Protein AF-E9HSK2-F1 (afdb_monomer_lite)

pLDDT: mean 81.91, std 17.09, range [41.12, 97.5]

Organism: Daphnia pulex (NCBI:txid6669)

Sequence (121 aa):
MYHSILSYLTPFEQTLFKGLDQLEIIINYKFNNQLILLEASTHGTFHNPLCSSYEKLEYLGEIKLEQIDFEPTGIRYEQMSVQIKIPRELEDFFEALAGAVFVDSGCSYETIWRVFSPFQS

Radius of gyration: 15.77 Å; chains: 1; bounding box: 28×33×50 Å

Foldseek 3Di:
DCPVVLVVDDPVVVVLVVVLVVVCVVLVHDFPDVQLSVQLVADCVDDDPSHHHQQVQLVQLVVLVVVLVVPDPPDDCPPPDPPPPDPVVVSSSLSSVLSSQCVRVVNDSVSSCSRCVVVPD

Structure (mmCIF, N/CA/C/O backbone):
data_AF-E9HSK2-F1
#
_entry.id   AF-E9HSK2-F1
#
loop_
_atom_site.group_PDB
_atom_site.id
_atom_site.type_symbol
_atom_site.label_atom_id
_atom_site.label_alt_id
_atom_site.label_comp_id
_atom_site.label_asym_id
_atom_site.label_entity_id
_atom_site.label_seq_id
_atom_site.pdbx_PDB_ins_code
_atom_site.Cartn_x
_atom_site.Cartn_y
_atom_site.Cartn_z
_atom_site.occupancy
_atom_site.B_iso_or_equiv
_atom_site.auth_seq_id
_atom_site.auth_comp_id
_atom_site.auth_asym_id
_atom_site.auth_atom_id
_atom_site.pdbx_PDB_model_num
ATOM 1 N N . MET A 1 1 ? -13.287 6.360 -13.017 1.00 46.69 1 MET A N 1
ATOM 2 C CA . MET A 1 1 ? -12.395 7.385 -13.606 1.00 46.69 1 MET A CA 1
ATOM 3 C C . MET A 1 1 ? -11.165 6.777 -14.304 1.00 46.69 1 MET A C 1
ATOM 5 O O . MET A 1 1 ? -10.670 7.394 -15.231 1.00 46.69 1 MET A O 1
ATOM 9 N N . TYR A 1 2 ? -10.735 5.548 -13.969 1.00 52.72 2 TYR A N 1
ATOM 10 C CA . TYR A 1 2 ? -9.580 4.880 -14.605 1.00 52.72 2 TYR A CA 1
ATOM 11 C C . TYR A 1 2 ? -9.858 4.191 -15.955 1.00 52.72 2 TYR A C 1
ATOM 13 O O . TYR A 1 2 ? -8.957 4.112 -16.784 1.00 52.72 2 TYR A O 1
ATOM 21 N N . HIS A 1 3 ? -11.097 3.761 -16.240 1.00 52.34 3 HIS A N 1
ATOM 22 C CA . HIS A 1 3 ? -11.423 3.041 -17.487 1.00 52.34 3 HIS A CA 1
ATOM 23 C C . HIS A 1 3 ? -11.043 3.785 -18.777 1.00 52.34 3 HIS A C 1
ATOM 25 O O . HIS A 1 3 ? -10.652 3.144 -19.748 1.00 52.34 3 HIS A O 1
ATOM 31 N N . SER A 1 4 ? -11.108 5.119 -18.791 1.00 60.97 4 SER A N 1
ATOM 32 C CA . SER A 1 4 ? -10.726 5.914 -19.964 1.00 60.97 4 SER A CA 1
ATOM 33 C C . SER A 1 4 ? -9.213 5.913 -20.203 1.00 60.97 4 SER A C 1
ATOM 35 O O . SER A 1 4 ? -8.776 5.943 -21.348 1.00 60.97 4 SER A O 1
ATOM 37 N N . ILE A 1 5 ? -8.417 5.844 -19.132 1.00 63.31 5 ILE A N 1
ATOM 38 C CA . ILE A 1 5 ? -6.952 5.931 -19.175 1.00 63.31 5 ILE A CA 1
ATOM 39 C C . ILE A 1 5 ? -6.347 4.572 -19.552 1.00 63.31 5 ILE A C 1
ATOM 41 O O . ILE A 1 5 ? -5.391 4.530 -20.318 1.00 63.31 5 ILE A O 1
ATOM 45 N N . LEU A 1 6 ? -6.964 3.462 -19.119 1.00 65.06 6 LEU A N 1
ATOM 46 C CA . LEU A 1 6 ? -6.519 2.097 -19.443 1.00 65.06 6 LEU A CA 1
ATOM 47 C C . LEU A 1 6 ? -6.393 1.842 -20.955 1.00 65.06 6 LEU A C 1
ATOM 49 O O . LEU A 1 6 ? -5.523 1.083 -21.370 1.00 65.06 6 LEU A O 1
ATOM 53 N N . SER A 1 7 ? -7.220 2.494 -21.780 1.00 70.94 7 SER A N 1
ATOM 54 C CA . SER A 1 7 ? -7.153 2.363 -23.244 1.00 70.94 7 SER A CA 1
ATOM 55 C C . SER A 1 7 ? -5.867 2.926 -23.866 1.00 70.94 7 SER A C 1
ATOM 57 O O . SER A 1 7 ? -5.498 2.518 -24.964 1.00 70.94 7 SER A O 1
ATOM 59 N N . TYR A 1 8 ? -5.175 3.823 -23.158 1.00 76.94 8 TYR A N 1
ATOM 60 C CA . TYR A 1 8 ? -3.913 4.433 -23.584 1.00 76.94 8 TYR A CA 1
ATOM 61 C C . TYR A 1 8 ? -2.682 3.734 -22.996 1.00 76.94 8 TYR A C 1
ATOM 63 O O . TYR A 1 8 ? -1.560 4.072 -23.364 1.00 76.94 8 TYR A O 1
ATOM 71 N N . LEU A 1 9 ? -2.886 2.774 -22.091 1.00 80.75 9 LEU A N 1
ATOM 72 C CA . LEU A 1 9 ? -1.811 2.021 -21.459 1.00 80.75 9 LEU A CA 1
ATOM 73 C C . LEU A 1 9 ? -1.361 0.852 -22.330 1.00 80.75 9 LEU A C 1
ATOM 75 O O . LEU A 1 9 ? -2.153 0.212 -23.030 1.00 80.75 9 LEU A O 1
ATOM 79 N N . THR A 1 10 ? -0.080 0.524 -22.221 1.00 86.38 10 THR A N 1
ATOM 80 C CA . THR A 1 10 ? 0.498 -0.681 -22.810 1.00 86.38 10 THR A CA 1
ATOM 81 C C . THR A 1 10 ? -0.158 -1.943 -22.222 1.00 86.38 10 THR A C 1
ATOM 83 O O . THR A 1 10 ? -0.630 -1.933 -21.081 1.00 86.38 10 THR A O 1
ATOM 86 N N . PRO A 1 11 ? -0.165 -3.079 -22.947 1.00 86.00 11 PRO A N 1
ATOM 87 C CA . PRO A 1 11 ? -0.707 -4.337 -22.419 1.00 86.00 11 PRO A CA 1
ATOM 88 C C . PRO A 1 11 ? -0.056 -4.786 -21.100 1.00 86.00 11 PRO A C 1
ATOM 90 O O . PRO A 1 11 ? -0.707 -5.409 -20.258 1.00 86.00 11 PRO A O 1
ATOM 93 N N . PHE A 1 12 ? 1.224 -4.452 -20.911 1.00 84.44 12 PHE A N 1
ATOM 94 C CA . PHE A 1 12 ? 1.945 -4.715 -19.670 1.00 84.44 12 PHE A CA 1
ATOM 95 C C . PHE A 1 12 ? 1.365 -3.905 -18.503 1.00 84.44 12 PHE A C 1
ATOM 97 O O . PHE A 1 12 ? 0.996 -4.483 -17.485 1.00 84.44 12 PHE A O 1
ATOM 104 N N . GLU A 1 13 ? 1.199 -2.592 -18.672 1.00 85.06 13 GLU A N 1
ATOM 105 C CA . GLU A 1 13 ? 0.612 -1.720 -17.648 1.00 85.06 13 GLU A CA 1
ATOM 106 C C . GLU A 1 13 ? -0.831 -2.127 -17.321 1.00 85.06 13 GLU A C 1
ATOM 108 O O . GLU A 1 13 ? -1.202 -2.195 -16.155 1.00 85.06 13 GLU A O 1
ATOM 113 N N . GLN A 1 14 ? -1.640 -2.501 -18.317 1.00 84.81 14 GLN A N 1
ATOM 114 C CA . GLN A 1 14 ? -2.992 -3.023 -18.065 1.00 84.81 14 GLN A CA 1
ATOM 115 C C . GLN A 1 14 ? -2.973 -4.289 -17.192 1.00 84.81 14 GLN A C 1
ATOM 117 O O . GLN A 1 14 ? -3.810 -4.451 -16.302 1.00 84.81 14 GLN A O 1
ATOM 122 N N . THR A 1 15 ? -2.008 -5.183 -17.427 1.00 85.88 15 THR A N 1
ATOM 123 C CA . THR A 1 15 ? -1.829 -6.398 -16.618 1.00 85.88 15 THR A CA 1
ATOM 124 C C . THR A 1 15 ? -1.400 -6.054 -15.193 1.00 85.88 15 THR A C 1
ATOM 126 O O . THR A 1 15 ? -1.901 -6.659 -14.246 1.00 85.88 15 THR A O 1
ATOM 129 N N . LEU A 1 16 ? -0.533 -5.052 -15.038 1.00 85.38 16 LEU A N 1
ATOM 130 C CA . LEU A 1 16 ? -0.087 -4.541 -13.745 1.00 85.38 16 LEU A CA 1
ATOM 131 C C . LEU A 1 16 ? -1.271 -4.025 -12.917 1.00 85.38 16 LEU A C 1
ATOM 133 O O . LEU A 1 16 ? -1.480 -4.497 -11.803 1.00 85.38 16 LEU A O 1
ATOM 137 N N . PHE A 1 17 ? -2.113 -3.156 -13.489 1.00 87.81 17 PHE A N 1
ATOM 138 C CA . PHE A 1 17 ? -3.302 -2.629 -12.805 1.00 87.81 17 PHE A CA 1
ATOM 139 C C . PHE A 1 17 ? -4.312 -3.720 -12.434 1.00 87.81 17 PHE A C 1
ATOM 141 O O . PHE A 1 17 ? -4.900 -3.663 -11.358 1.00 87.81 17 PHE A O 1
ATOM 148 N N . LYS A 1 18 ? -4.454 -4.768 -13.254 1.00 88.75 18 LYS A N 1
ATOM 149 C CA . LYS A 1 18 ? -5.281 -5.929 -12.897 1.00 88.75 18 LYS A CA 1
ATOM 150 C C . LYS A 1 18 ? -4.750 -6.666 -11.659 1.00 88.75 18 LYS A C 1
ATOM 152 O O . LYS A 1 18 ? -5.543 -7.172 -10.870 1.00 88.75 18 LYS A O 1
ATOM 157 N N . GLY A 1 19 ? -3.428 -6.747 -11.493 1.00 90.44 19 GLY A N 1
ATOM 158 C CA . GLY A 1 19 ? -2.804 -7.291 -10.283 1.00 90.44 19 GLY A CA 1
ATOM 159 C C . GLY A 1 19 ? -3.068 -6.418 -9.054 1.00 90.44 19 GLY A C 1
ATOM 160 O O . GLY A 1 19 ? -3.386 -6.938 -7.988 1.00 90.44 19 GLY A O 1
ATOM 161 N N . LEU A 1 20 ? -3.029 -5.093 -9.215 1.00 92.69 20 LEU A N 1
ATOM 162 C CA . LEU A 1 20 ? -3.357 -4.160 -8.132 1.00 92.69 20 LEU A CA 1
ATOM 163 C C . LEU A 1 20 ? -4.823 -4.275 -7.698 1.00 92.69 20 LEU A C 1
ATOM 165 O O . LEU A 1 20 ? -5.097 -4.293 -6.502 1.00 92.69 20 LEU A O 1
ATOM 169 N N . ASP A 1 21 ? -5.753 -4.444 -8.643 1.00 93.38 21 ASP A N 1
ATOM 170 C CA . ASP A 1 21 ? -7.165 -4.676 -8.317 1.00 93.38 21 ASP A CA 1
ATOM 171 C C . ASP A 1 21 ? -7.349 -5.946 -7.459 1.00 93.38 21 ASP A C 1
ATOM 173 O O . ASP A 1 21 ? -8.203 -5.984 -6.574 1.00 93.38 21 ASP A O 1
ATOM 177 N N . GLN A 1 22 ? -6.543 -6.994 -7.684 1.00 93.50 22 GLN A N 1
ATOM 178 C CA . GLN A 1 22 ? -6.556 -8.193 -6.835 1.00 93.50 22 GLN A CA 1
ATOM 179 C C . GLN A 1 22 ? -6.025 -7.902 -5.433 1.00 93.50 22 GLN A C 1
ATOM 181 O O . GLN A 1 22 ? -6.584 -8.398 -4.457 1.00 93.50 22 GLN A O 1
ATOM 186 N N . LEU A 1 23 ? -4.970 -7.094 -5.328 1.00 93.50 23 LEU A N 1
ATOM 187 C CA . LEU A 1 23 ? -4.394 -6.720 -4.044 1.00 93.50 23 LEU A CA 1
ATOM 188 C C . LEU A 1 23 ? -5.403 -5.940 -3.192 1.00 93.50 23 LEU A C 1
ATOM 190 O O . LEU A 1 23 ? -5.592 -6.290 -2.034 1.00 93.50 23 LEU A O 1
ATOM 194 N N . GLU A 1 24 ? -6.126 -4.980 -3.780 1.00 95.38 24 GLU A N 1
ATOM 195 C CA . GLU A 1 24 ? -7.211 -4.235 -3.115 1.00 95.38 24 GLU A CA 1
ATOM 196 C C . GLU A 1 24 ? -8.316 -5.148 -2.564 1.00 95.38 24 GLU A C 1
ATOM 198 O O . GLU A 1 24 ? -8.858 -4.895 -1.487 1.00 95.38 24 GLU A O 1
ATOM 203 N N . ILE A 1 25 ? -8.634 -6.231 -3.283 1.00 95.56 25 ILE A N 1
ATOM 204 C CA . ILE A 1 25 ? -9.588 -7.250 -2.826 1.00 95.56 25 ILE A CA 1
ATOM 205 C C . ILE A 1 25 ? -9.020 -8.022 -1.630 1.00 95.56 25 ILE A C 1
ATOM 207 O O . ILE A 1 25 ? -9.737 -8.230 -0.654 1.00 95.56 25 ILE A O 1
ATOM 211 N N . ILE A 1 26 ? -7.750 -8.435 -1.691 1.00 93.62 26 ILE A N 1
ATOM 212 C CA . ILE A 1 26 ? -7.090 -9.218 -0.633 1.00 93.62 26 ILE A CA 1
ATOM 213 C C . ILE A 1 26 ? -7.021 -8.428 0.675 1.00 93.62 26 ILE A C 1
ATOM 215 O O . ILE A 1 26 ? -7.365 -8.959 1.728 1.00 93.62 26 ILE A O 1
ATOM 219 N N . ILE A 1 27 ? -6.609 -7.162 0.610 1.00 93.38 27 ILE A N 1
ATOM 220 C CA . ILE A 1 27 ? -6.490 -6.295 1.793 1.00 93.38 27 ILE A CA 1
ATOM 221 C C . ILE A 1 27 ? -7.826 -5.641 2.183 1.00 93.38 27 ILE A C 1
ATOM 223 O O . ILE A 1 27 ? -7.898 -4.915 3.172 1.00 93.38 27 ILE A O 1
ATOM 227 N N . ASN A 1 28 ? -8.879 -5.868 1.388 1.00 95.31 28 ASN A N 1
ATOM 228 C CA . ASN A 1 28 ? -10.209 -5.288 1.555 1.00 95.31 28 ASN A CA 1
ATOM 229 C C . ASN A 1 28 ? -10.186 -3.750 1.714 1.00 95.31 28 ASN A C 1
ATOM 231 O O . ASN A 1 28 ? -10.867 -3.172 2.566 1.00 95.31 28 ASN A O 1
ATOM 235 N N . TYR A 1 29 ? -9.382 -3.081 0.884 1.00 96.44 29 TYR A N 1
ATOM 236 C CA . TYR A 1 29 ? -9.224 -1.627 0.862 1.00 96.44 29 TYR A CA 1
ATOM 237 C C . TYR A 1 29 ? -9.134 -1.130 -0.579 1.00 96.44 29 TYR A C 1
ATOM 239 O O . TYR A 1 29 ? -8.281 -1.577 -1.343 1.00 96.44 29 TYR A O 1
ATOM 247 N N . LYS A 1 30 ? -10.014 -0.191 -0.944 1.00 96.75 30 LYS A N 1
ATOM 248 C CA . LYS A 1 30 ? -10.003 0.462 -2.256 1.00 96.75 30 LYS A CA 1
ATOM 249 C C . LYS A 1 30 ? -9.237 1.776 -2.153 1.00 96.75 30 LYS A C 1
ATOM 251 O O . LYS A 1 30 ? -9.681 2.678 -1.446 1.00 96.75 30 LYS A O 1
ATOM 256 N N . PHE A 1 31 ? -8.137 1.884 -2.887 1.00 96.25 31 PHE A N 1
ATOM 257 C CA . PHE A 1 31 ? -7.337 3.096 -2.950 1.00 96.25 31 PHE A CA 1
ATOM 258 C C . PHE A 1 31 ? -8.068 4.194 -3.717 1.00 96.25 31 PHE A C 1
ATOM 260 O O . PHE A 1 31 ? -8.638 3.970 -4.792 1.00 96.25 31 PHE A O 1
ATOM 267 N N . ASN A 1 32 ? -7.990 5.412 -3.187 1.00 95.38 32 ASN A N 1
ATOM 268 C CA . ASN A 1 32 ? -8.417 6.612 -3.897 1.00 95.38 32 ASN A CA 1
ATOM 269 C C . ASN A 1 32 ? -7.456 6.927 -5.048 1.00 95.38 32 ASN A C 1
ATOM 271 O O . ASN A 1 32 ? -7.887 7.381 -6.111 1.00 95.38 32 ASN A O 1
ATOM 275 N N . ASN A 1 33 ? -6.162 6.659 -4.850 1.00 92.94 33 ASN A N 1
ATOM 276 C CA . ASN A 1 33 ? -5.119 6.830 -5.845 1.00 92.94 33 ASN A CA 1
ATOM 277 C C . ASN A 1 33 ? -4.342 5.526 -6.084 1.00 92.94 33 ASN A C 1
ATOM 279 O O . ASN A 1 33 ? -3.399 5.192 -5.366 1.00 92.94 33 ASN A O 1
ATOM 283 N N . GLN A 1 34 ? -4.683 4.832 -7.174 1.00 90.88 34 GLN A N 1
ATOM 284 C CA . GLN A 1 34 ? -4.019 3.581 -7.561 1.00 90.88 34 GLN A CA 1
ATOM 285 C C . GLN A 1 34 ? -2.512 3.725 -7.850 1.00 90.88 34 GLN A C 1
ATOM 287 O O . GLN A 1 34 ? -1.803 2.724 -7.806 1.00 90.88 34 GLN A O 1
ATOM 292 N N . LEU A 1 35 ? -1.994 4.935 -8.111 1.00 91.62 35 LEU A N 1
ATOM 293 C CA . LEU A 1 35 ? -0.549 5.133 -8.287 1.00 91.62 35 LEU A CA 1
ATOM 294 C C . LEU A 1 35 ? 0.229 4.959 -6.976 1.00 91.62 35 LEU A C 1
ATOM 296 O O . LEU A 1 35 ? 1.380 4.546 -7.023 1.00 91.62 35 LEU A O 1
ATOM 300 N N . ILE A 1 36 ? -0.398 5.215 -5.822 1.00 94.56 36 ILE A N 1
ATOM 301 C CA . ILE A 1 36 ? 0.231 5.002 -4.508 1.00 94.56 36 ILE A CA 1
ATOM 302 C C . ILE A 1 36 ? 0.370 3.500 -4.241 1.00 94.56 36 ILE A C 1
ATOM 304 O O . ILE A 1 36 ? 1.421 3.034 -3.812 1.00 94.56 36 ILE A O 1
ATOM 308 N N . LEU A 1 37 ? -0.671 2.725 -4.561 1.00 95.75 37 LEU A N 1
ATOM 309 C CA . LEU A 1 37 ? -0.619 1.266 -4.480 1.00 95.75 37 LEU A CA 1
ATOM 310 C C . LEU A 1 37 ? 0.415 0.680 -5.453 1.00 95.75 37 LEU A C 1
ATOM 312 O O . LEU A 1 37 ? 1.126 -0.267 -5.117 1.00 95.75 37 LEU A O 1
ATOM 316 N N . LEU A 1 38 ? 0.514 1.258 -6.653 1.00 94.38 38 LEU A N 1
ATOM 317 C CA . LEU A 1 38 ? 1.518 0.873 -7.635 1.00 94.38 38 LEU A CA 1
ATOM 318 C C . LEU A 1 38 ? 2.948 1.151 -7.141 1.00 94.38 38 LEU A C 1
ATOM 320 O O . LEU A 1 38 ? 3.810 0.287 -7.292 1.00 94.38 38 LEU A O 1
ATOM 324 N N . GLU A 1 39 ? 3.189 2.318 -6.539 1.00 95.00 39 GLU A N 1
ATOM 325 C CA . GLU A 1 39 ? 4.474 2.684 -5.926 1.00 95.00 39 GLU A CA 1
ATOM 326 C C . GLU A 1 39 ? 4.852 1.694 -4.821 1.00 95.00 39 GLU A C 1
ATOM 328 O O . GLU A 1 39 ? 5.930 1.110 -4.877 1.00 95.00 39 GLU A O 1
ATOM 333 N N . ALA A 1 40 ? 3.930 1.398 -3.900 1.00 96.19 40 ALA A N 1
ATOM 334 C CA . ALA A 1 40 ? 4.139 0.413 -2.833 1.00 96.19 40 ALA A CA 1
ATOM 335 C C . ALA A 1 40 ? 4.408 -1.012 -3.349 1.00 96.19 40 ALA A C 1
ATOM 337 O O . ALA A 1 40 ? 5.039 -1.812 -2.670 1.00 96.19 40 ALA A O 1
ATOM 338 N N . SER A 1 41 ? 3.945 -1.327 -4.561 1.00 93.69 41 SER A N 1
ATOM 339 C CA . SER A 1 41 ? 4.146 -2.629 -5.210 1.00 93.69 41 SER A CA 1
ATOM 340 C C . SER A 1 41 ? 5.359 -2.662 -6.150 1.00 93.69 41 SER A C 1
ATOM 342 O O . SER A 1 41 ? 5.584 -3.669 -6.825 1.00 93.69 41 SER A O 1
ATOM 344 N N . THR A 1 42 ? 6.131 -1.573 -6.240 1.00 93.62 42 THR A N 1
ATOM 345 C CA . THR A 1 42 ? 7.265 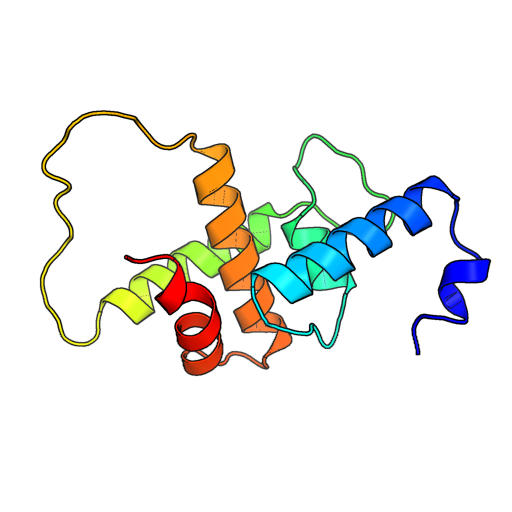-1.436 -7.161 1.00 93.62 42 THR A CA 1
ATOM 346 C C . THR A 1 42 ? 8.588 -1.532 -6.404 1.00 93.62 42 THR A C 1
ATOM 348 O O . THR A 1 42 ? 8.983 -0.615 -5.692 1.00 93.62 42 THR A O 1
ATOM 351 N N . HIS A 1 43 ? 9.302 -2.644 -6.584 1.00 93.25 43 HIS A N 1
ATOM 352 C CA . HIS A 1 43 ? 10.639 -2.839 -6.015 1.00 93.25 43 HIS A CA 1
ATOM 353 C C . HIS A 1 43 ? 11.693 -1.953 -6.698 1.00 93.25 43 HIS A C 1
ATOM 355 O O . HIS A 1 43 ? 11.619 -1.733 -7.907 1.00 93.25 43 HIS A O 1
ATOM 361 N N . GLY A 1 44 ? 12.725 -1.522 -5.964 1.00 89.81 44 GLY A N 1
ATOM 362 C CA . GLY A 1 44 ? 13.780 -0.624 -6.463 1.00 89.81 44 GLY A CA 1
ATOM 363 C C . GLY A 1 44 ? 14.577 -1.134 -7.671 1.00 89.81 44 GLY A C 1
ATOM 364 O O . GLY A 1 44 ? 15.153 -0.349 -8.424 1.00 89.81 44 GLY A O 1
ATOM 365 N N . THR A 1 45 ? 14.592 -2.447 -7.918 1.00 89.12 45 THR A N 1
ATOM 366 C CA . THR A 1 45 ? 15.215 -3.023 -9.129 1.00 89.12 45 THR A CA 1
ATOM 367 C C . THR A 1 45 ? 14.317 -2.971 -10.364 1.00 89.12 45 THR A C 1
ATOM 369 O O . THR A 1 45 ? 14.797 -3.210 -11.474 1.00 89.12 45 THR A O 1
ATOM 372 N N . PHE A 1 46 ? 13.027 -2.676 -10.200 1.00 86.56 46 PHE A N 1
ATOM 373 C CA . PHE A 1 46 ? 12.073 -2.584 -11.293 1.00 86.56 46 PHE A CA 1
ATOM 374 C C . PHE A 1 46 ? 11.889 -1.126 -11.715 1.00 86.56 46 PHE A C 1
ATOM 376 O O . PHE A 1 46 ? 11.293 -0.318 -11.008 1.00 86.56 46 PHE A O 1
ATOM 383 N N . HIS A 1 47 ? 12.383 -0.784 -12.905 1.00 85.81 47 HIS A N 1
ATOM 384 C CA . HIS A 1 47 ? 12.155 0.542 -13.465 1.00 85.81 47 HIS A CA 1
ATOM 385 C C . HIS A 1 47 ? 10.715 0.662 -13.974 1.00 85.81 47 HIS A C 1
ATOM 387 O O . HIS A 1 47 ? 10.377 0.140 -15.039 1.00 85.81 47 HIS A O 1
ATOM 393 N N . ASN A 1 48 ? 9.881 1.372 -13.217 1.00 82.50 48 ASN A N 1
ATOM 394 C CA . ASN A 1 48 ? 8.517 1.695 -13.600 1.00 82.50 48 ASN A CA 1
ATOM 395 C C . ASN A 1 48 ? 8.433 3.166 -14.049 1.00 82.50 48 ASN A C 1
ATOM 397 O O . ASN A 1 48 ? 8.677 4.056 -13.241 1.00 82.50 48 ASN A O 1
ATOM 401 N N . PRO A 1 49 ? 8.080 3.471 -15.309 1.00 83.06 49 PRO A N 1
ATOM 402 C CA . PRO A 1 49 ? 7.973 4.857 -15.766 1.00 83.06 49 PRO A CA 1
ATOM 403 C C . PRO A 1 49 ? 6.792 5.617 -15.139 1.00 83.06 49 PRO A C 1
ATOM 405 O O . PRO A 1 49 ? 6.732 6.841 -15.253 1.00 83.06 49 PRO A O 1
ATOM 408 N N . LEU A 1 50 ? 5.845 4.917 -14.503 1.00 83.94 50 LEU A N 1
ATOM 409 C CA . LEU A 1 50 ? 4.631 5.513 -13.943 1.00 83.94 50 LEU A CA 1
ATOM 410 C C . LEU A 1 50 ? 4.778 5.957 -12.481 1.00 83.94 50 LEU A C 1
ATOM 412 O O . LEU A 1 50 ? 3.997 6.796 -12.033 1.00 83.94 50 LEU A O 1
ATOM 416 N N . CYS A 1 51 ? 5.731 5.402 -11.727 1.00 85.38 51 CYS A N 1
ATOM 417 C CA . CYS A 1 51 ? 5.889 5.671 -10.297 1.00 85.38 51 CYS A CA 1
ATOM 418 C C . CYS A 1 51 ? 7.334 5.463 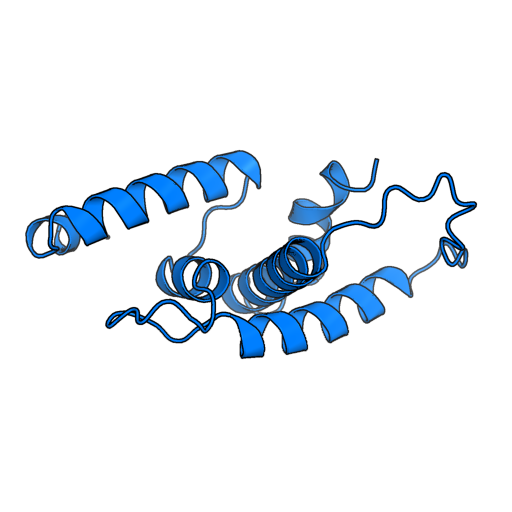-9.822 1.00 85.38 51 CYS A C 1
ATOM 420 O O . CYS A 1 51 ? 8.158 4.875 -10.517 1.00 85.38 51 CYS A O 1
ATOM 422 N N . SER A 1 52 ? 7.633 5.941 -8.613 1.00 89.12 52 SER A N 1
ATOM 423 C CA . SER A 1 52 ? 8.872 5.567 -7.919 1.00 89.12 52 SER A CA 1
ATOM 424 C C . SER A 1 52 ? 8.752 4.156 -7.326 1.00 89.12 52 SER A C 1
ATOM 426 O O . SER A 1 52 ? 7.706 3.513 -7.438 1.00 89.12 52 SER A O 1
ATOM 428 N N . SER A 1 53 ? 9.829 3.671 -6.722 1.00 92.12 53 SER A N 1
ATOM 429 C CA . SER A 1 53 ? 9.845 2.452 -5.920 1.00 92.12 53 SER A CA 1
ATOM 430 C C . SER A 1 53 ? 9.368 2.697 -4.483 1.00 92.12 53 SER A C 1
ATOM 432 O O . SER A 1 53 ? 9.173 3.842 -4.062 1.00 92.12 53 SER A O 1
ATOM 434 N N . TYR A 1 54 ? 9.137 1.610 -3.749 1.00 94.62 54 TYR A N 1
ATOM 435 C CA . TYR A 1 54 ? 8.407 1.628 -2.486 1.00 94.62 54 TYR A CA 1
ATOM 436 C C . TYR A 1 54 ? 9.164 2.202 -1.275 1.00 94.62 54 TYR A C 1
ATOM 438 O O . TYR A 1 54 ? 8.540 2.415 -0.238 1.00 94.62 54 TYR A O 1
ATOM 446 N N . GLU A 1 55 ? 10.467 2.492 -1.359 1.00 95.62 55 GLU A N 1
ATOM 447 C CA . GLU A 1 55 ? 11.337 2.695 -0.181 1.00 95.62 55 GLU A C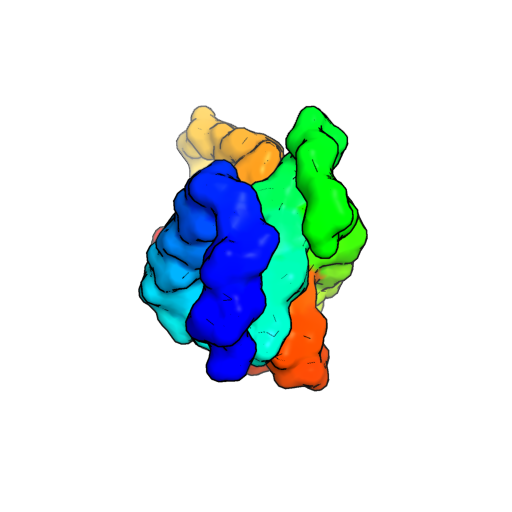A 1
ATOM 448 C C . GLU A 1 55 ? 10.914 3.892 0.691 1.00 95.62 55 GLU A C 1
ATOM 450 O O . GLU A 1 55 ? 11.114 3.915 1.903 1.00 95.62 55 GLU A O 1
ATOM 455 N N . LYS A 1 56 ? 10.294 4.919 0.095 1.00 95.56 56 LYS A N 1
ATOM 456 C CA . LYS A 1 56 ? 9.758 6.055 0.870 1.00 95.56 56 LYS A CA 1
ATOM 457 C C . LYS A 1 56 ? 8.516 5.675 1.668 1.00 95.56 56 LYS A C 1
ATOM 459 O O . LYS A 1 56 ? 8.305 6.209 2.756 1.00 95.56 56 LYS A O 1
ATOM 464 N N . LEU A 1 57 ? 7.671 4.824 1.091 1.00 95.88 57 LEU A N 1
ATOM 465 C CA . LEU A 1 57 ? 6.457 4.341 1.734 1.00 95.88 57 LEU A CA 1
ATOM 466 C C . LEU A 1 57 ? 6.798 3.306 2.804 1.00 95.88 57 LEU A C 1
ATOM 468 O O . LEU A 1 57 ? 6.169 3.346 3.852 1.00 95.88 57 LEU A O 1
ATOM 472 N N . GLU A 1 58 ? 7.803 2.459 2.567 1.00 95.88 58 GLU A N 1
ATOM 473 C CA . GLU A 1 58 ? 8.391 1.535 3.551 1.00 95.88 58 GLU A CA 1
ATOM 474 C C . GLU A 1 58 ? 8.832 2.300 4.795 1.00 95.88 58 GLU A C 1
ATOM 476 O O . GLU A 1 58 ? 8.244 2.130 5.858 1.00 95.88 58 GLU A O 1
ATOM 481 N N . TYR A 1 59 ? 9.748 3.260 4.631 1.00 94.81 59 TYR A N 1
ATOM 482 C CA . TYR A 1 59 ? 10.246 4.073 5.741 1.00 94.81 59 TYR A CA 1
ATOM 483 C C . TYR A 1 59 ? 9.124 4.786 6.510 1.00 94.81 59 TYR A C 1
ATOM 485 O O . TYR A 1 59 ? 9.138 4.890 7.737 1.00 94.81 59 TYR A O 1
ATOM 493 N N . LEU A 1 60 ? 8.126 5.315 5.793 1.00 92.81 60 LEU A N 1
ATOM 494 C CA . LEU A 1 60 ? 6.970 5.929 6.435 1.00 92.81 60 LEU A CA 1
ATOM 495 C C . LEU A 1 60 ? 6.151 4.888 7.209 1.00 92.81 60 LEU A C 1
ATOM 497 O O . LEU A 1 60 ? 5.736 5.164 8.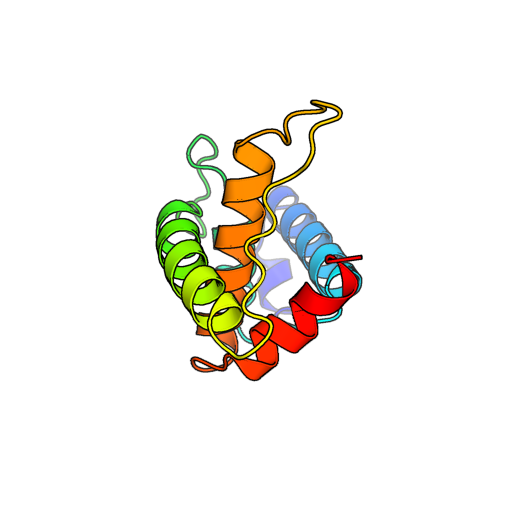331 1.00 92.81 60 LEU A O 1
ATOM 501 N N . GLY A 1 61 ? 5.891 3.735 6.600 1.00 89.94 61 GLY A N 1
ATOM 502 C CA . GLY A 1 61 ? 5.101 2.646 7.153 1.00 89.94 61 GLY A CA 1
ATOM 503 C C . GLY A 1 61 ? 5.707 2.045 8.409 1.00 89.94 61 GLY A C 1
ATOM 504 O O . GLY A 1 61 ? 4.984 1.940 9.394 1.00 89.94 61 GLY A O 1
ATOM 505 N N . GLU A 1 62 ? 7.012 1.763 8.407 1.00 90.69 62 GLU A N 1
ATOM 506 C CA . GLU A 1 62 ? 7.794 1.328 9.576 1.00 90.69 62 GLU A CA 1
ATOM 507 C C . GLU A 1 62 ? 7.491 2.242 10.777 1.00 90.69 62 GLU A C 1
ATOM 509 O O . GLU A 1 62 ? 6.937 1.815 11.792 1.00 90.69 62 GLU A O 1
ATOM 514 N N . ILE A 1 63 ? 7.677 3.556 10.600 1.00 89.75 63 ILE A N 1
ATOM 515 C CA . ILE A 1 63 ? 7.414 4.567 11.636 1.00 89.75 63 ILE A CA 1
ATOM 516 C C . ILE A 1 63 ? 5.948 4.566 12.101 1.00 89.75 63 ILE A C 1
ATOM 518 O O . ILE A 1 63 ? 5.656 4.899 13.255 1.00 89.75 63 ILE A O 1
ATOM 522 N N . LYS A 1 64 ? 4.991 4.291 11.206 1.00 87.38 64 LYS A N 1
ATOM 523 C CA . LYS A 1 64 ? 3.558 4.300 11.549 1.00 87.38 64 LYS A CA 1
ATOM 524 C C . LYS A 1 64 ? 3.118 3.035 12.259 1.00 87.38 64 LYS A C 1
ATOM 526 O O . LYS A 1 64 ? 2.316 3.146 13.185 1.00 87.38 64 LYS A O 1
ATOM 531 N N . LEU A 1 65 ? 3.631 1.881 11.863 1.00 83.31 65 LEU A N 1
ATOM 532 C CA . LEU A 1 65 ? 3.342 0.609 12.512 1.00 83.31 65 LEU A CA 1
ATOM 533 C C . LEU A 1 65 ? 3.909 0.592 13.934 1.00 83.31 65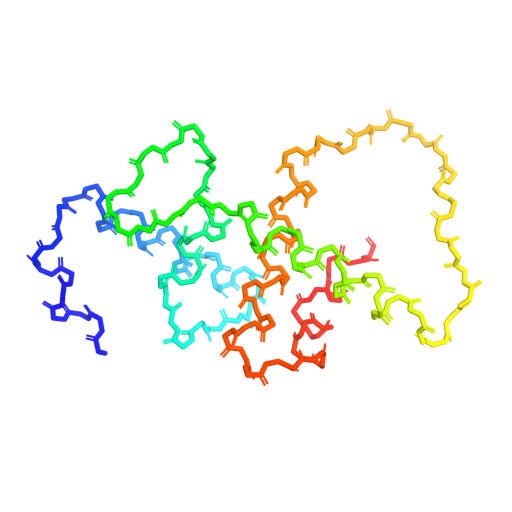 LEU A C 1
ATOM 535 O O . LEU A 1 65 ? 3.161 0.295 14.864 1.00 83.31 65 LEU A O 1
ATOM 539 N N . GLU A 1 66 ? 5.138 1.082 14.133 1.00 81.81 66 GLU A N 1
ATOM 540 C CA . GLU A 1 66 ? 5.724 1.254 15.473 1.00 81.81 66 GLU A CA 1
ATOM 541 C C . GLU A 1 66 ? 4.848 2.104 16.414 1.00 81.81 66 GLU A C 1
ATOM 543 O O . GLU A 1 66 ? 4.820 1.884 17.625 1.00 81.81 66 GLU A O 1
ATOM 548 N N . GLN A 1 67 ? 4.120 3.088 15.874 1.00 78.38 67 GLN A N 1
ATOM 549 C CA . GLN A 1 67 ? 3.230 3.951 16.657 1.00 78.38 67 GLN A CA 1
ATOM 550 C C . GLN A 1 67 ? 1.888 3.294 16.990 1.00 78.38 67 GLN A C 1
ATOM 552 O O . GLN A 1 67 ? 1.319 3.595 18.038 1.00 78.38 67 GLN A O 1
ATOM 557 N N . ILE A 1 68 ? 1.370 2.426 16.115 1.00 69.88 68 ILE A N 1
ATOM 558 C CA . ILE A 1 68 ? 0.125 1.680 16.360 1.00 69.88 68 ILE A CA 1
ATOM 559 C C . ILE A 1 68 ? 0.351 0.609 17.426 1.00 69.88 68 ILE A C 1
ATOM 561 O O . ILE A 1 68 ? -0.494 0.438 18.301 1.00 69.88 68 ILE A O 1
ATOM 565 N N . ASP A 1 69 ? 1.516 -0.038 17.414 1.00 63.00 69 ASP A N 1
ATOM 566 C CA . ASP A 1 69 ? 1.887 -1.049 18.409 1.00 63.00 69 ASP A CA 1
ATOM 567 C C . ASP A 1 69 ? 2.066 -0.475 19.836 1.00 63.00 69 ASP A C 1
ATOM 569 O O . ASP A 1 69 ? 2.217 -1.230 20.800 1.00 63.00 69 ASP A O 1
ATOM 573 N N . PHE A 1 70 ? 2.027 0.855 20.012 1.00 50.50 70 PHE A N 1
ATOM 574 C CA . PHE A 1 70 ? 2.279 1.524 21.295 1.00 50.50 70 PHE A CA 1
ATOM 575 C C . PHE A 1 70 ? 1.024 1.788 22.167 1.00 50.50 70 PHE A C 1
ATOM 577 O O . PHE A 1 70 ? 1.161 2.259 23.295 1.00 50.50 70 PHE A O 1
ATOM 584 N N . GLU A 1 71 ? -0.190 1.435 21.730 1.00 41.12 71 GLU A N 1
ATOM 585 C CA . GLU A 1 71 ? -1.437 1.558 22.521 1.00 41.12 71 GLU A CA 1
ATOM 586 C C . GLU A 1 71 ? -2.157 0.196 22.669 1.00 41.12 71 GLU A C 1
ATOM 588 O O . GLU A 1 71 ? -2.326 -0.535 21.699 1.00 41.12 71 GLU A O 1
ATOM 593 N N . PRO A 1 72 ? -2.736 -0.130 23.837 1.00 42.50 72 PRO A N 1
ATOM 594 C CA . PRO A 1 72 ? -2.132 -0.619 25.065 1.00 42.50 72 PRO A CA 1
ATOM 595 C C . PRO A 1 72 ? -2.259 -2.156 25.171 1.00 42.50 72 PRO A C 1
ATOM 597 O O . PRO A 1 72 ? -3.195 -2.674 25.781 1.00 42.50 72 PRO A O 1
ATOM 600 N N . THR A 1 73 ? -1.307 -2.922 24.640 1.00 42.56 73 THR A N 1
ATOM 601 C CA . THR A 1 73 ? -1.105 -4.314 25.100 1.00 42.56 73 THR A CA 1
ATOM 602 C C . THR A 1 73 ? 0.250 -4.532 25.749 1.00 42.56 73 THR A C 1
ATOM 604 O O . THR A 1 73 ? 0.387 -5.490 26.501 1.00 42.56 73 THR A O 1
ATOM 607 N N . GLY A 1 74 ? 1.227 -3.632 25.573 1.00 42.84 74 GLY A N 1
ATOM 608 C CA . GLY A 1 74 ? 2.482 -3.642 26.339 1.00 42.84 74 GLY A CA 1
ATOM 609 C C . GLY A 1 74 ? 3.306 -4.932 26.216 1.00 42.84 74 GLY A C 1
ATOM 610 O O . GLY A 1 74 ? 4.273 -5.112 26.955 1.00 42.84 74 GLY A O 1
ATOM 611 N N . ILE A 1 75 ? 2.946 -5.825 25.294 1.00 42.34 75 ILE A N 1
ATOM 612 C CA . ILE A 1 75 ? 3.685 -7.040 24.992 1.00 42.34 75 ILE A CA 1
ATOM 613 C C . ILE A 1 75 ? 4.390 -6.771 23.673 1.00 42.34 75 ILE A C 1
ATOM 615 O O . ILE A 1 75 ? 3.784 -6.801 22.607 1.00 42.34 75 ILE A O 1
ATOM 619 N N . ARG A 1 76 ? 5.698 -6.519 23.753 1.00 45.47 76 ARG A N 1
ATOM 620 C CA . ARG A 1 76 ? 6.575 -6.772 22.614 1.00 45.47 76 ARG A CA 1
ATOM 621 C C . ARG A 1 76 ? 6.385 -8.239 22.254 1.00 45.47 76 ARG A C 1
ATOM 623 O O . ARG A 1 76 ? 6.592 -9.089 23.121 1.00 45.47 76 ARG A O 1
ATOM 630 N N . TYR A 1 77 ? 6.015 -8.548 21.017 1.00 44.62 77 TYR A N 1
ATOM 631 C CA . TYR A 1 77 ? 6.188 -9.900 20.502 1.00 44.62 77 TYR A CA 1
ATOM 632 C C . TYR A 1 77 ? 7.697 -10.185 20.436 1.00 44.62 77 TYR A C 1
ATOM 634 O O . TYR A 1 77 ? 8.325 -10.084 19.388 1.00 44.62 77 TYR A O 1
ATOM 642 N N . GLU A 1 78 ? 8.315 -10.528 21.568 1.00 48.41 78 GLU A N 1
ATOM 643 C CA . GLU A 1 78 ? 9.517 -11.350 21.548 1.00 48.41 78 GLU A CA 1
ATOM 644 C C . GLU A 1 78 ? 9.078 -12.686 20.951 1.00 48.41 78 GLU A C 1
ATOM 646 O O . GLU A 1 78 ? 8.499 -13.538 21.626 1.00 48.41 78 GLU A O 1
ATOM 651 N N . GLN A 1 79 ? 9.263 -12.824 19.637 1.00 54.44 79 GLN A N 1
ATOM 652 C CA . GLN A 1 79 ? 8.986 -14.060 18.926 1.00 54.44 79 GLN A CA 1
ATOM 653 C C . GLN A 1 79 ? 9.826 -15.178 19.550 1.00 54.44 79 GLN A C 1
ATOM 655 O O . GLN A 1 79 ? 11.028 -15.300 19.307 1.00 54.44 79 GLN A O 1
ATOM 660 N N . MET A 1 80 ? 9.179 -16.020 20.354 1.00 41.84 80 MET A N 1
ATOM 661 C CA . MET A 1 80 ? 9.726 -17.305 20.758 1.00 41.84 80 MET A CA 1
ATOM 662 C C . MET A 1 80 ? 9.833 -18.171 19.498 1.00 41.84 80 MET A C 1
ATOM 664 O O . MET A 1 80 ? 8.844 -18.609 18.916 1.00 41.84 80 MET A O 1
ATOM 668 N N . SER A 1 81 ? 11.067 -18.321 19.029 1.00 43.19 81 SER A N 1
ATOM 669 C CA . SER A 1 81 ? 11.411 -18.737 17.679 1.00 43.19 81 SER A CA 1
ATOM 670 C C . SER A 1 81 ? 11.271 -20.243 17.438 1.00 43.19 81 SER A C 1
ATOM 672 O O . SER A 1 81 ? 12.058 -21.036 17.957 1.00 43.19 81 SER A O 1
ATOM 674 N N . VAL A 1 82 ? 10.398 -20.626 16.507 1.00 48.38 82 VAL A N 1
ATOM 675 C CA . VAL A 1 82 ? 10.786 -21.592 15.470 1.00 48.38 82 VAL A CA 1
ATOM 676 C C . VAL A 1 82 ? 11.229 -20.730 14.288 1.00 48.38 82 VAL A C 1
ATOM 678 O O . VAL A 1 82 ? 10.392 -20.094 13.660 1.00 48.38 82 VAL A O 1
ATOM 681 N N . GLN A 1 83 ? 12.540 -20.601 14.043 1.00 54.97 83 GLN A N 1
ATOM 682 C CA . GLN A 1 83 ? 13.079 -19.701 13.011 1.00 54.97 83 GLN A CA 1
ATOM 683 C C . GLN A 1 83 ? 12.721 -20.184 11.595 1.00 54.97 83 GLN A C 1
ATOM 685 O O . GLN A 1 83 ? 13.529 -20.805 10.909 1.00 54.97 83 GLN A O 1
ATOM 690 N N . ILE A 1 84 ? 11.526 -19.844 11.127 1.00 57.94 84 ILE A N 1
ATOM 691 C CA . ILE A 1 84 ? 11.326 -19.490 9.725 1.00 57.94 84 ILE A CA 1
ATOM 692 C C . ILE A 1 84 ? 11.464 -17.970 9.703 1.00 57.94 84 ILE A C 1
ATOM 694 O O . ILE A 1 84 ? 10.534 -17.254 10.056 1.00 57.94 84 ILE A O 1
ATOM 698 N N . LYS A 1 85 ? 12.665 -17.469 9.397 1.00 56.75 85 LYS A N 1
ATOM 699 C CA . LYS A 1 85 ? 12.884 -16.027 9.257 1.00 56.75 85 LYS A CA 1
ATOM 700 C C . LYS A 1 85 ? 12.035 -15.545 8.080 1.00 56.75 85 LYS A C 1
ATOM 702 O O . LYS A 1 85 ? 12.207 -16.056 6.973 1.00 56.75 85 LYS A O 1
ATOM 707 N N . ILE A 1 86 ? 11.123 -14.607 8.322 1.00 68.00 86 ILE A N 1
ATOM 708 C CA . ILE A 1 86 ? 10.367 -13.958 7.248 1.00 68.00 86 ILE A CA 1
ATOM 709 C C . ILE A 1 86 ? 11.389 -13.300 6.299 1.00 68.00 86 ILE A C 1
ATOM 711 O O . ILE A 1 86 ? 12.356 -12.699 6.782 1.00 68.00 86 ILE A O 1
ATOM 715 N N . PRO A 1 87 ? 11.263 -13.470 4.969 1.00 79.62 87 PRO A N 1
ATOM 716 C CA . PRO A 1 87 ? 12.112 -12.757 4.019 1.00 79.62 87 PRO A CA 1
ATOM 717 C C . PRO A 1 87 ? 11.961 -11.247 4.214 1.00 79.62 87 PRO A C 1
ATOM 719 O O . PRO A 1 87 ? 10.836 -10.759 4.273 1.00 79.62 87 PRO A O 1
ATOM 722 N N . ARG A 1 88 ? 13.080 -10.522 4.299 1.00 82.94 88 ARG A N 1
ATOM 723 C CA . ARG A 1 88 ? 13.095 -9.068 4.536 1.00 82.94 88 ARG A CA 1
ATOM 724 C C . ARG A 1 88 ? 12.263 -8.332 3.489 1.00 82.94 88 ARG A C 1
ATOM 726 O O . ARG A 1 88 ? 11.469 -7.475 3.813 1.00 82.94 88 ARG A O 1
ATOM 733 N N . GLU A 1 89 ? 12.358 -8.763 2.241 1.00 86.50 89 GLU A N 1
ATOM 734 C CA . GLU A 1 89 ? 11.657 -8.150 1.117 1.00 86.50 89 GLU A CA 1
ATOM 735 C C . GLU A 1 89 ? 10.127 -8.201 1.274 1.00 86.50 89 GLU A C 1
ATOM 737 O O . GLU A 1 89 ? 9.410 -7.379 0.709 1.00 86.50 89 GLU A O 1
ATOM 742 N N . LEU A 1 90 ? 9.613 -9.184 2.022 1.00 84.69 90 LEU A N 1
ATOM 743 C CA . LEU A 1 90 ? 8.191 -9.273 2.335 1.00 84.69 90 LEU A CA 1
ATOM 744 C C . LEU A 1 90 ? 7.802 -8.310 3.466 1.00 84.69 90 LEU A C 1
ATOM 746 O O . LEU A 1 90 ? 6.712 -7.749 3.421 1.00 84.69 90 LEU A O 1
ATOM 750 N N . GLU A 1 91 ? 8.678 -8.130 4.453 1.00 85.75 91 GLU A N 1
ATOM 751 C CA . GLU A 1 91 ? 8.525 -7.154 5.538 1.00 85.75 91 GLU A CA 1
ATOM 752 C C . GLU A 1 91 ? 8.498 -5.729 4.970 1.00 85.75 91 GLU A C 1
ATOM 754 O O . GLU A 1 91 ? 7.484 -5.046 5.123 1.00 85.75 91 GLU A O 1
ATOM 759 N N . ASP A 1 92 ? 9.506 -5.367 4.169 1.00 89.56 92 ASP A N 1
ATOM 760 C CA . ASP A 1 92 ? 9.611 -4.063 3.503 1.00 89.56 92 ASP A CA 1
ATOM 761 C C . ASP A 1 92 ? 8.351 -3.758 2.657 1.00 89.56 92 ASP A C 1
ATOM 763 O O . ASP A 1 92 ? 7.832 -2.639 2.626 1.00 89.56 92 ASP A O 1
ATOM 767 N N . PHE A 1 93 ? 7.798 -4.777 1.982 1.00 91.94 93 PHE A N 1
ATOM 768 C CA . PHE A 1 93 ? 6.561 -4.643 1.207 1.00 91.94 93 PHE A CA 1
ATOM 769 C C . PHE A 1 93 ? 5.328 -4.369 2.084 1.00 91.94 93 PHE A C 1
ATOM 771 O O . PHE A 1 93 ? 4.489 -3.538 1.725 1.00 91.94 93 PHE A O 1
ATOM 778 N N . PHE A 1 94 ? 5.185 -5.047 3.228 1.00 91.25 94 PHE A N 1
ATOM 779 C CA . PHE A 1 94 ? 4.070 -4.791 4.145 1.00 91.25 94 PHE A CA 1
ATOM 780 C C . PHE A 1 94 ? 4.161 -3.397 4.773 1.00 91.25 94 PHE A C 1
ATOM 782 O O . PHE A 1 94 ? 3.138 -2.714 4.878 1.00 91.25 94 PHE A O 1
ATOM 789 N N . GLU A 1 95 ? 5.364 -2.949 5.125 1.00 93.06 95 GLU A N 1
ATOM 790 C CA . GLU A 1 95 ? 5.615 -1.588 5.602 1.00 93.06 95 GLU A CA 1
ATOM 791 C C . GLU A 1 95 ? 5.259 -0.565 4.522 1.00 93.06 95 GLU A C 1
ATOM 793 O O . GLU A 1 95 ? 4.493 0.369 4.773 1.00 93.06 95 GLU A O 1
ATOM 798 N N . ALA A 1 96 ? 5.686 -0.795 3.280 1.00 96.62 96 ALA A N 1
ATOM 799 C CA . ALA A 1 96 ? 5.310 0.056 2.160 1.00 96.62 96 ALA A CA 1
ATOM 800 C C . ALA A 1 96 ? 3.794 0.136 1.949 1.00 96.62 96 ALA A C 1
ATOM 802 O O . ALA A 1 96 ? 3.254 1.226 1.736 1.00 96.62 96 ALA A O 1
ATOM 803 N N . LEU A 1 97 ? 3.078 -0.988 2.050 1.00 95.88 97 LEU A N 1
ATOM 804 C CA . LEU A 1 97 ? 1.617 -0.995 1.978 1.00 95.88 97 LEU A CA 1
ATOM 805 C C . LEU A 1 97 ? 0.973 -0.232 3.140 1.00 95.88 97 LEU A C 1
ATOM 807 O O . LEU A 1 97 ? -0.004 0.487 2.924 1.00 95.88 97 LEU A O 1
ATOM 811 N N . ALA A 1 98 ? 1.506 -0.343 4.357 1.00 94.69 98 ALA A N 1
ATOM 812 C CA . ALA A 1 98 ? 1.003 0.408 5.503 1.00 94.69 98 ALA A CA 1
ATOM 813 C C . ALA A 1 98 ? 1.191 1.920 5.298 1.00 94.69 98 ALA A C 1
ATOM 815 O O . ALA A 1 98 ? 0.247 2.693 5.494 1.00 94.69 98 ALA A O 1
ATOM 816 N N . GLY A 1 99 ? 2.365 2.340 4.814 1.00 96.12 99 GLY A N 1
ATOM 817 C CA . GLY A 1 99 ? 2.636 3.724 4.426 1.00 96.12 99 GLY A CA 1
ATOM 818 C C . GLY A 1 99 ? 1.705 4.213 3.312 1.00 96.12 99 GLY A C 1
ATOM 819 O O . GLY A 1 99 ? 1.161 5.316 3.391 1.00 96.12 99 GLY A O 1
ATOM 820 N N . ALA A 1 100 ? 1.443 3.375 2.308 1.00 97.50 100 ALA A N 1
ATOM 821 C CA . ALA A 1 100 ? 0.523 3.673 1.213 1.00 97.50 100 ALA A CA 1
ATOM 822 C C . ALA A 1 100 ? -0.914 3.903 1.698 1.00 97.50 100 ALA A C 1
ATOM 824 O O . ALA A 1 100 ? -1.529 4.914 1.357 1.00 97.50 100 ALA A O 1
ATOM 825 N N . VAL A 1 101 ? -1.441 2.989 2.519 1.00 96.75 101 VAL A N 1
ATOM 826 C CA . VAL A 1 101 ? -2.785 3.094 3.108 1.00 96.75 101 VAL A CA 1
ATOM 827 C C . VAL A 1 101 ? -2.888 4.333 3.994 1.00 96.75 101 VAL A C 1
ATOM 829 O O . VAL A 1 101 ? -3.891 5.050 3.947 1.00 96.75 101 VAL A O 1
ATOM 832 N N . PHE A 1 102 ? -1.849 4.634 4.776 1.00 96.50 102 PHE A N 1
ATOM 833 C CA . PHE A 1 102 ? -1.805 5.839 5.600 1.00 96.50 102 PHE A CA 1
ATOM 834 C C . PHE A 1 102 ? -1.959 7.106 4.759 1.00 96.50 102 PHE A C 1
ATOM 836 O O . PHE A 1 102 ? -2.793 7.955 5.069 1.00 96.50 102 PHE A O 1
ATOM 843 N N . VAL A 1 103 ? -1.178 7.230 3.684 1.00 96.94 103 VAL A N 1
ATOM 844 C CA . VAL A 1 103 ? -1.202 8.413 2.817 1.00 96.94 103 VAL A CA 1
ATOM 845 C C . VAL A 1 103 ? -2.530 8.511 2.065 1.00 96.94 103 VAL A C 1
ATOM 847 O O . VAL A 1 103 ? -3.146 9.576 2.051 1.00 96.94 103 VAL A O 1
ATOM 850 N N . ASP A 1 104 ? -3.006 7.409 1.483 1.00 97.50 104 ASP A N 1
ATOM 851 C CA . ASP A 1 104 ? -4.234 7.383 0.679 1.00 97.50 104 ASP A CA 1
ATOM 852 C C . ASP A 1 104 ? -5.505 7.663 1.502 1.00 97.50 104 ASP A C 1
ATOM 854 O O . ASP A 1 104 ? -6.461 8.253 0.996 1.00 97.50 104 ASP A O 1
ATOM 858 N N . SER A 1 105 ? -5.499 7.296 2.787 1.00 96.38 105 SER A N 1
ATOM 859 C CA . SER A 1 105 ? -6.609 7.528 3.721 1.00 96.38 105 SER A CA 1
ATOM 860 C C . SER A 1 105 ? -6.610 8.917 4.371 1.00 96.38 105 SER A C 1
ATOM 862 O O . SER A 1 105 ? -7.463 9.198 5.216 1.00 96.38 105 SER A O 1
ATOM 864 N N . GLY A 1 106 ? -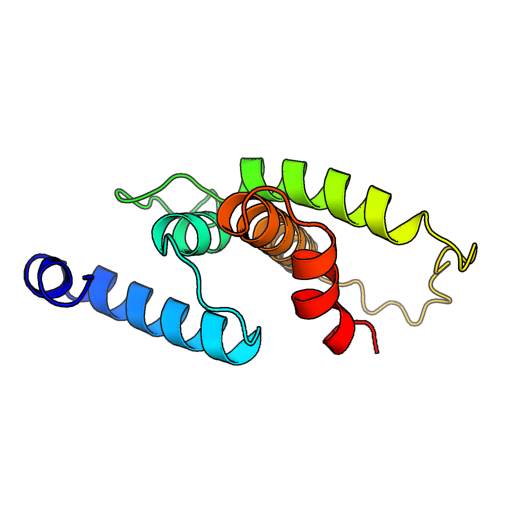5.672 9.798 4.004 1.00 96.00 106 GLY A N 1
ATOM 865 C CA . GLY A 1 106 ? -5.540 11.121 4.615 1.00 96.00 106 GLY A CA 1
ATOM 866 C C . GLY A 1 106 ? -4.947 11.077 6.025 1.00 96.00 106 GLY A C 1
ATOM 867 O O . GLY A 1 106 ? -5.382 11.827 6.897 1.00 96.00 106 GLY A O 1
ATOM 868 N N . CYS A 1 107 ? -3.950 10.213 6.239 1.00 93.75 107 CYS A N 1
ATOM 869 C CA . CYS A 1 107 ? -3.222 10.016 7.495 1.00 93.75 107 CYS A CA 1
ATOM 870 C C . CYS A 1 107 ? -4.041 9.335 8.614 1.00 93.75 107 CYS A C 1
ATOM 872 O O . CYS A 1 107 ? -3.928 9.705 9.785 1.00 93.75 107 CYS A O 1
ATOM 874 N N . SER A 1 108 ? -4.865 8.333 8.279 1.00 93.50 108 SER A N 1
ATOM 875 C CA . SER A 1 108 ? -5.726 7.628 9.243 1.00 93.50 108 SER A CA 1
ATOM 876 C C . SER A 1 108 ? -5.073 6.358 9.815 1.00 93.50 108 SER A C 1
ATOM 878 O O . SER A 1 108 ? -4.975 5.335 9.138 1.00 93.50 108 SER A O 1
ATOM 880 N N . TYR A 1 109 ? -4.704 6.386 11.101 1.00 90.19 109 TYR A N 1
ATOM 881 C CA . TYR A 1 109 ? -4.207 5.205 11.831 1.00 90.19 109 TYR A CA 1
ATOM 882 C C . TYR A 1 109 ? -5.270 4.106 11.981 1.00 90.19 109 TYR A C 1
ATOM 884 O O . TYR A 1 109 ? -4.965 2.923 11.859 1.00 90.19 109 TYR A O 1
ATOM 892 N N . GLU A 1 110 ? -6.535 4.491 12.177 1.00 91.06 110 GLU A N 1
ATOM 893 C CA . GLU A 1 110 ? -7.664 3.554 12.230 1.00 91.06 110 GLU A CA 1
ATOM 894 C C . GLU A 1 110 ? -7.786 2.750 10.930 1.00 91.06 110 GLU A C 1
ATOM 896 O O . GLU A 1 110 ? -8.070 1.553 10.952 1.00 91.06 110 GLU A O 1
ATOM 901 N N . THR A 1 111 ? -7.520 3.392 9.789 1.00 93.25 111 THR A N 1
ATOM 902 C CA . THR A 1 111 ? -7.557 2.715 8.492 1.00 93.25 111 THR A CA 1
ATOM 903 C C . THR A 1 111 ? -6.429 1.695 8.362 1.00 93.25 111 THR A C 1
ATOM 905 O O . THR A 1 111 ? -6.702 0.583 7.916 1.00 93.25 111 THR A O 1
ATOM 908 N N . ILE A 1 112 ? -5.205 2.017 8.804 1.00 91.50 112 ILE A N 1
ATOM 909 C CA . ILE A 1 112 ? -4.103 1.041 8.848 1.00 91.50 112 ILE A CA 1
ATOM 910 C C . ILE A 1 112 ? -4.505 -0.158 9.714 1.00 91.50 112 ILE A C 1
ATOM 912 O O . ILE A 1 112 ? -4.468 -1.290 9.241 1.00 91.50 112 ILE A O 1
ATOM 916 N N . TRP A 1 113 ? -4.960 0.076 10.949 1.00 89.19 113 TRP A N 1
ATOM 917 C CA . TRP A 1 113 ? -5.360 -1.004 11.857 1.00 89.19 113 TRP A CA 1
ATOM 918 C C . TRP A 1 113 ? -6.463 -1.887 11.261 1.00 89.19 113 TRP A C 1
ATOM 920 O O . TRP A 1 113 ? -6.390 -3.116 11.304 1.00 89.19 113 TRP A O 1
ATOM 930 N N . ARG A 1 114 ? -7.475 -1.278 10.636 1.00 91.00 114 ARG A N 1
ATOM 931 C CA . ARG A 1 114 ? -8.565 -2.012 9.982 1.00 91.00 114 ARG A CA 1
ATOM 932 C C . ARG A 1 114 ? -8.066 -2.909 8.848 1.00 91.00 114 ARG A C 1
ATOM 934 O O . ARG A 1 114 ? -8.604 -3.996 8.674 1.00 91.00 114 ARG A O 1
ATOM 941 N N . VAL A 1 115 ? -7.080 -2.450 8.080 1.00 91.00 115 VAL A N 1
ATOM 942 C CA . VAL A 1 115 ? -6.525 -3.198 6.944 1.00 91.00 115 VAL A CA 1
ATOM 943 C C . VAL A 1 115 ? -5.584 -4.309 7.410 1.00 91.00 115 VAL A C 1
ATOM 945 O O . VAL A 1 115 ? -5.636 -5.407 6.866 1.00 91.00 115 VAL A O 1
ATOM 948 N N . PHE A 1 116 ? -4.757 -4.054 8.426 1.00 88.31 116 PHE A N 1
ATOM 949 C CA . PHE A 1 116 ? -3.685 -4.969 8.828 1.00 88.31 116 PHE A CA 1
ATOM 950 C C . PHE A 1 116 ? -4.041 -5.920 9.981 1.00 88.31 116 PHE A C 1
ATOM 952 O O . PHE A 1 116 ? -3.438 -6.986 10.085 1.00 88.31 116 PHE A O 1
ATOM 959 N N . SER A 1 117 ? -5.054 -5.614 10.799 1.00 84.75 117 SER A N 1
ATOM 960 C CA . SER A 1 117 ? -5.486 -6.491 11.906 1.00 84.75 117 SER A CA 1
ATOM 961 C C . SER A 1 117 ? -5.842 -7.932 11.503 1.00 84.75 117 SER A C 1
ATOM 963 O O . SER A 1 117 ? -5.530 -8.832 12.283 1.00 84.75 117 SER A O 1
ATOM 965 N N . PRO A 1 118 ? -6.416 -8.229 10.314 1.00 85.25 118 PRO A N 1
ATOM 966 C CA . PRO A 1 118 ? -6.686 -9.611 9.914 1.00 85.25 118 PRO A CA 1
ATOM 967 C C . PRO A 1 118 ? -5.424 -10.449 9.666 1.00 85.25 118 PRO A C 1
ATOM 969 O O . PRO A 1 118 ? -5.520 -11.672 9.635 1.00 85.25 118 PRO A O 1
ATOM 972 N N . PHE A 1 119 ? -4.264 -9.814 9.465 1.00 77.31 119 PHE A N 1
ATOM 973 C CA . PHE A 1 119 ? -2.997 -10.487 9.165 1.00 77.31 119 PHE A CA 1
ATOM 974 C C . PHE A 1 119 ? -2.125 -10.734 10.409 1.00 77.31 119 PHE A C 1
ATOM 976 O O . PHE A 1 119 ? -1.090 -11.383 10.296 1.00 77.31 119 PHE A O 1
ATOM 983 N N . GLN A 1 120 ? -2.528 -10.246 11.588 1.00 67.44 120 GLN A N 1
ATOM 984 C CA . GLN A 1 120 ? -1.774 -10.366 12.849 1.00 67.44 120 GLN A CA 1
ATOM 985 C C . GLN A 1 120 ? -2.137 -11.616 13.686 1.00 67.44 120 GLN A C 1
ATOM 987 O O . GLN A 1 120 ? -1.839 -11.668 14.878 1.00 67.44 120 GLN A O 1
ATOM 992 N N . SER A 1 121 ? -2.816 -12.602 13.091 1.00 47.19 121 SER A N 1
ATOM 993 C CA . SER A 1 121 ? -3.330 -13.807 13.769 1.00 47.19 121 SER A CA 1
ATOM 994 C C . SER A 1 121 ? -2.323 -14.944 13.898 1.00 47.19 121 SER A C 1
ATOM 996 O O . SER A 1 121 ? -1.679 -15.240 12.865 1.00 47.19 121 SER A O 1
#

Secondary structure (DSSP, 8-state):
--HHHHTTS-HHHHHHHHHHHHHHHHTT---S-HHHHHHHT--TTS--TTS--THHHHHHHHHHHHHHTTSS------------PPPHHHHHHHHHHHHHHHHHTTS-HHHHHHHHGGG--

InterPro domains:
  IPR000999 Ribonuclease III domain [PS50142] (20-66)
  IPR036389 Ribonuclease III, endonuclease domain superfamily [G3DSA:1.10.1520.10] (11-65)
  IPR036389 Ribonuclease III, endonuclease domain superfamily [G3DSA:1.10.1520.10] (66-121)
  IPR036389 Ribonuclease III, endonuclease domain superfamily [SSF69065] (20-118)